Protein AF-A0A432CS31-F1 (afdb_monomer)

Structure (mmCIF, N/CA/C/O backbone):
data_AF-A0A432CS31-F1
#
_entry.id   AF-A0A432CS31-F1
#
loop_
_atom_site.group_PDB
_atom_site.id
_atom_site.type_symbol
_atom_site.label_atom_id
_atom_site.label_alt_id
_atom_site.label_comp_id
_atom_site.label_asym_id
_atom_site.label_entity_id
_atom_site.label_seq_id
_atom_site.pdbx_PDB_ins_code
_atom_site.Cartn_x
_atom_site.Cartn_y
_atom_site.Cartn_z
_atom_site.occupancy
_atom_site.B_iso_or_equiv
_atom_site.auth_seq_id
_atom_site.auth_comp_id
_atom_site.auth_asym_id
_atom_site.auth_atom_id
_atom_site.pdbx_PDB_model_num
ATOM 1 N N . MET A 1 1 ? -6.581 14.235 58.088 1.00 55.69 1 MET A N 1
ATOM 2 C CA . MET A 1 1 ? -6.258 12.955 57.407 1.00 55.69 1 MET A CA 1
ATOM 3 C C . MET A 1 1 ? -7.409 12.404 56.553 1.00 55.69 1 MET A C 1
ATOM 5 O O . MET A 1 1 ? -7.130 11.942 55.457 1.00 55.69 1 MET A O 1
ATOM 9 N N . LYS A 1 2 ? -8.688 12.517 56.962 1.00 55.16 2 LYS A N 1
ATOM 10 C CA . LYS A 1 2 ? -9.865 12.069 56.171 1.00 55.16 2 LYS A CA 1
ATOM 11 C C . LYS A 1 2 ? -9.967 12.662 54.750 1.00 55.16 2 LYS A C 1
ATOM 13 O O . LYS A 1 2 ? -10.297 11.942 53.817 1.00 55.16 2 LYS A O 1
ATOM 18 N N . TYR A 1 3 ? -9.629 13.941 54.574 1.00 67.50 3 TYR A N 1
ATOM 19 C CA . TYR A 1 3 ? -9.742 14.637 53.280 1.00 67.50 3 TYR A CA 1
ATOM 20 C C . TYR A 1 3 ? -8.673 14.231 52.253 1.00 67.50 3 TYR A C 1
ATOM 22 O O . TYR A 1 3 ? -8.928 14.290 51.058 1.00 67.50 3 TYR A O 1
ATOM 30 N N . ILE A 1 4 ? -7.502 13.765 52.705 1.00 69.62 4 ILE A N 1
ATOM 31 C CA . ILE A 1 4 ? -6.394 13.349 51.823 1.00 69.62 4 ILE A CA 1
ATOM 32 C C . ILE A 1 4 ? -6.714 11.999 51.163 1.00 69.62 4 ILE A C 1
ATOM 34 O O . ILE A 1 4 ? -6.455 11.810 49.979 1.00 69.62 4 ILE A O 1
ATOM 38 N N . VAL A 1 5 ? -7.356 11.085 51.902 1.00 69.44 5 VAL A N 1
ATOM 39 C CA . VAL A 1 5 ? -7.841 9.800 51.363 1.00 69.44 5 VAL A CA 1
ATOM 40 C C . VAL A 1 5 ? -8.949 10.027 50.330 1.00 69.44 5 VAL A C 1
ATOM 42 O O . VAL A 1 5 ? -8.955 9.394 49.280 1.00 69.44 5 VAL A O 1
ATOM 45 N N . LEU A 1 6 ? -9.844 10.984 50.594 1.00 62.97 6 LEU A N 1
ATOM 46 C CA . LEU A 1 6 ? -10.923 11.366 49.679 1.00 62.97 6 LEU A CA 1
ATOM 47 C C . LEU A 1 6 ? -10.387 12.007 48.387 1.00 62.97 6 LEU A C 1
ATOM 49 O O . LEU A 1 6 ? -10.886 11.715 47.306 1.00 62.97 6 LEU A O 1
ATOM 53 N N . PHE A 1 7 ? -9.325 12.813 48.487 1.00 65.19 7 PHE A N 1
ATOM 54 C CA . PHE A 1 7 ? -8.666 13.421 47.328 1.00 65.19 7 PHE A CA 1
ATOM 55 C C . PHE A 1 7 ? -7.911 12.387 46.471 1.00 65.19 7 PHE A C 1
ATOM 57 O O . PHE A 1 7 ? -7.956 12.453 45.246 1.00 65.19 7 PHE A O 1
ATOM 64 N N . SER A 1 8 ? -7.290 11.383 47.104 1.00 64.38 8 SER A N 1
ATOM 65 C CA . SER A 1 8 ? -6.623 10.259 46.422 1.00 64.38 8 SER A CA 1
ATOM 66 C C . SER A 1 8 ? -7.599 9.400 45.597 1.00 64.38 8 SER A C 1
ATOM 68 O O . SER A 1 8 ? -7.304 9.022 44.465 1.00 64.38 8 SER A O 1
ATOM 70 N N . LEU A 1 9 ? -8.809 9.165 46.116 1.00 63.22 9 LEU A N 1
ATOM 71 C CA . LEU A 1 9 ? -9.847 8.366 45.449 1.00 63.22 9 LEU A CA 1
ATOM 72 C C . LEU A 1 9 ? -10.460 9.080 44.226 1.00 63.22 9 LEU A C 1
ATOM 74 O O . LEU A 1 9 ? -10.810 8.443 43.232 1.00 63.22 9 LEU A O 1
ATOM 78 N N . ILE A 1 10 ? -10.528 10.415 44.270 1.00 64.62 10 ILE A N 1
ATOM 79 C CA . ILE A 1 10 ? -10.959 11.252 43.141 1.00 64.62 10 ILE A CA 1
ATOM 80 C C . ILE A 1 10 ? -9.874 11.293 42.053 1.00 64.62 10 ILE A C 1
ATOM 82 O O . ILE A 1 10 ? -10.196 11.201 40.868 1.00 64.62 10 ILE A O 1
ATOM 86 N N . LEU A 1 11 ? -8.591 11.345 42.436 1.00 60.84 11 LEU A N 1
ATOM 87 C CA . LEU A 1 11 ? -7.468 11.357 41.489 1.00 60.84 11 LEU A CA 1
ATOM 88 C C . LEU A 1 11 ? -7.315 10.040 40.706 1.00 60.84 11 LEU A C 1
ATOM 90 O O . LEU A 1 11 ? -6.817 10.052 39.584 1.00 60.84 11 LEU A O 1
ATOM 94 N N . PHE A 1 12 ? -7.763 8.911 41.262 1.00 59.41 12 PHE A N 1
ATOM 95 C CA . PHE A 1 12 ? -7.713 7.609 40.582 1.00 59.41 12 PHE A CA 1
ATOM 96 C C . PHE A 1 12 ? -8.846 7.412 39.555 1.00 59.41 12 PHE A C 1
ATOM 98 O O . PHE A 1 12 ? -8.777 6.516 38.722 1.00 59.41 12 PHE A O 1
ATOM 105 N N . SER A 1 13 ? -9.886 8.255 39.580 1.00 55.94 13 SER A N 1
ATOM 106 C CA . SER A 1 13 ? -11.061 8.119 38.700 1.00 55.94 13 SER A CA 1
ATOM 107 C C . SER A 1 13 ? -10.906 8.810 37.335 1.00 55.94 13 SER A C 1
ATOM 109 O O . SER A 1 13 ? -11.769 8.661 36.469 1.00 55.94 13 SER A O 1
ATOM 111 N N . ILE A 1 14 ? -9.824 9.571 37.127 1.00 59.47 14 ILE A N 1
ATOM 112 C CA . ILE A 1 14 ? -9.586 10.339 35.891 1.00 59.47 14 ILE A CA 1
ATOM 113 C C . ILE A 1 14 ? -8.741 9.588 34.852 1.00 59.47 14 ILE A C 1
ATOM 115 O O . ILE A 1 14 ? -8.613 10.059 33.725 1.00 59.47 14 ILE A O 1
ATOM 119 N N . THR A 1 15 ? -8.222 8.397 35.162 1.00 57.75 15 THR A N 1
ATOM 120 C CA . THR A 1 15 ? -7.550 7.533 34.178 1.00 57.75 15 THR A CA 1
ATOM 121 C C . THR A 1 15 ? -8.580 6.742 33.368 1.00 57.75 15 THR A C 1
ATOM 123 O O . THR A 1 15 ? -8.633 5.514 33.384 1.00 57.75 15 THR A O 1
ATOM 126 N N . ARG A 1 16 ? -9.441 7.448 32.627 1.00 53.53 16 ARG A N 1
ATOM 127 C CA . ARG A 1 16 ? -10.239 6.803 31.580 1.00 53.53 16 ARG A CA 1
ATOM 128 C C . ARG A 1 16 ? -9.297 6.438 30.439 1.00 53.53 16 ARG A C 1
ATOM 130 O O . ARG A 1 16 ? -8.904 7.302 29.663 1.00 53.53 16 ARG A O 1
ATOM 137 N N . CYS A 1 17 ? -8.931 5.161 30.352 1.00 57.47 17 CYS A N 1
ATOM 138 C CA . CYS A 1 17 ? -8.351 4.605 29.137 1.00 57.47 17 CYS A CA 1
ATOM 139 C C . CYS A 1 17 ? -9.397 4.785 28.026 1.00 57.47 17 CYS A C 1
ATOM 141 O O . CYS A 1 17 ? -10.470 4.178 28.081 1.00 57.47 17 CYS A O 1
ATOM 143 N N . SER A 1 18 ? -9.158 5.697 27.084 1.00 62.34 18 SER A N 1
ATOM 144 C CA . SER A 1 18 ? -10.047 5.876 25.939 1.00 62.34 18 SER A CA 1
ATOM 145 C C . SER A 1 18 ? -9.857 4.678 25.012 1.00 62.34 18 SER A C 1
ATOM 147 O O . SER A 1 18 ? -8.905 4.644 24.238 1.00 62.34 18 SER A O 1
ATOM 149 N N . ASN A 1 19 ? -10.750 3.691 25.097 1.00 71.81 19 ASN A N 1
ATOM 150 C CA . ASN A 1 19 ? -10.789 2.531 24.198 1.00 71.81 19 ASN A CA 1
ATOM 151 C C . ASN A 1 19 ? -11.368 2.927 22.829 1.00 71.81 19 ASN A C 1
ATOM 153 O O . ASN A 1 19 ? -12.346 2.349 22.360 1.00 71.81 19 ASN A O 1
ATOM 157 N N . GLU A 1 20 ? -10.818 3.968 22.217 1.00 83.38 20 GLU A N 1
ATOM 158 C CA . GLU A 1 20 ? -11.237 4.436 20.905 1.00 83.38 20 GLU A CA 1
ATOM 159 C C . GLU A 1 20 ? -10.225 4.041 19.846 1.00 83.38 20 GLU A C 1
ATOM 161 O O . GLU A 1 20 ? -9.021 4.046 20.077 1.00 83.38 20 GLU A O 1
ATOM 166 N N . LEU A 1 21 ? -10.719 3.773 18.640 1.00 88.31 21 LEU A N 1
ATOM 167 C CA . LEU A 1 21 ? -9.853 3.527 17.503 1.00 88.31 21 LEU A CA 1
ATOM 168 C C . LEU A 1 21 ? -9.073 4.805 17.153 1.00 88.31 21 LEU A C 1
ATOM 170 O O . LEU A 1 21 ? -9.668 5.855 16.862 1.00 88.31 21 LEU A O 1
ATOM 174 N N . VAL A 1 22 ? -7.746 4.691 17.169 1.00 91.31 22 VAL A N 1
ATOM 175 C CA . VAL A 1 22 ? -6.792 5.749 16.812 1.00 91.31 22 VAL A CA 1
ATOM 176 C C . VAL A 1 22 ? -6.119 5.384 15.493 1.00 91.31 22 VAL A C 1
ATOM 178 O O . VAL A 1 22 ? -5.862 4.211 15.232 1.00 91.31 22 VAL A O 1
ATOM 181 N N . PHE A 1 23 ? -5.835 6.384 14.658 1.00 93.00 23 PHE A N 1
ATOM 182 C CA . PHE A 1 23 ? -5.129 6.197 13.393 1.00 93.00 23 PHE A CA 1
ATOM 183 C C . PHE A 1 23 ? -3.812 6.960 13.388 1.00 93.00 23 PHE A C 1
ATOM 185 O O . PHE A 1 23 ? -3.791 8.167 13.619 1.00 93.00 23 PHE A O 1
ATOM 192 N N . GLU A 1 24 ? -2.734 6.268 13.038 1.00 95.12 24 GLU A N 1
ATOM 193 C CA . GLU A 1 24 ? -1.430 6.877 12.792 1.00 95.12 24 GLU A CA 1
ATOM 194 C C . GLU A 1 24 ? -1.039 6.724 11.329 1.00 95.12 24 GLU A C 1
ATOM 196 O O . GLU A 1 24 ? -1.050 5.622 10.783 1.00 95.12 24 GLU A O 1
ATOM 201 N N . TYR A 1 25 ? -0.669 7.829 10.689 1.00 95.75 25 TYR A N 1
ATOM 202 C CA . TYR A 1 25 ? -0.244 7.801 9.297 1.00 95.75 25 TYR A CA 1
ATOM 203 C C . TYR A 1 25 ? 1.198 7.319 9.180 1.00 95.75 25 TYR A C 1
ATOM 205 O O . TYR A 1 25 ? 2.103 7.880 9.796 1.00 95.75 25 TYR A O 1
ATOM 213 N N . GLN A 1 26 ? 1.408 6.314 8.337 1.00 97.19 26 GLN A N 1
ATOM 214 C CA . GLN A 1 26 ? 2.728 5.819 7.970 1.00 97.19 26 GLN A CA 1
ATOM 215 C C . GLN A 1 26 ? 2.962 6.002 6.476 1.00 97.19 26 GLN A C 1
ATOM 217 O O . GLN A 1 26 ? 2.053 5.807 5.666 1.00 97.19 26 GLN A O 1
ATOM 222 N N . ASN A 1 27 ? 4.194 6.371 6.132 1.00 97.25 27 ASN A N 1
ATOM 223 C CA . ASN A 1 27 ? 4.626 6.548 4.754 1.00 97.25 27 ASN A CA 1
ATOM 224 C C . ASN A 1 27 ? 5.549 5.398 4.351 1.00 97.25 27 ASN A C 1
ATOM 226 O O . ASN A 1 27 ? 6.532 5.119 5.036 1.00 97.25 27 ASN A O 1
ATOM 230 N N . PHE A 1 28 ? 5.254 4.774 3.217 1.00 96.56 28 PHE A N 1
ATOM 231 C CA . PHE A 1 28 ? 6.086 3.750 2.597 1.00 96.56 28 PHE A CA 1
ATOM 232 C C . PHE A 1 28 ? 6.500 4.253 1.224 1.00 96.56 28 PHE A C 1
ATOM 234 O O . PHE A 1 28 ? 5.656 4.425 0.349 1.00 96.56 28 PHE A O 1
ATOM 241 N N . VAL A 1 29 ? 7.793 4.513 1.050 1.00 96.38 29 VAL A N 1
ATOM 242 C CA . VAL A 1 29 ? 8.345 5.025 -0.205 1.00 96.38 29 VAL A CA 1
ATOM 243 C C . VAL A 1 29 ? 9.393 4.051 -0.710 1.00 96.38 29 VAL A C 1
ATOM 245 O O . VAL A 1 29 ? 10.222 3.554 0.055 1.00 96.38 29 VAL A O 1
ATOM 248 N N . THR A 1 30 ? 9.352 3.744 -1.999 1.00 95.94 30 THR A N 1
ATOM 249 C CA . THR A 1 30 ? 10.394 2.960 -2.660 1.00 95.94 30 THR A CA 1
ATOM 250 C C . THR A 1 30 ? 10.667 3.569 -4.021 1.00 95.94 30 THR A C 1
ATOM 252 O O . THR A 1 30 ? 9.747 3.788 -4.803 1.00 95.94 30 THR A O 1
ATOM 255 N N . THR A 1 31 ? 11.936 3.847 -4.284 1.00 95.00 31 THR A N 1
ATOM 256 C CA . THR A 1 31 ? 12.441 4.354 -5.561 1.00 95.00 31 THR A CA 1
ATOM 257 C C . THR A 1 31 ? 13.317 3.275 -6.178 1.00 95.00 31 THR A C 1
ATOM 259 O O . THR A 1 31 ? 13.945 2.505 -5.448 1.00 95.00 31 THR A O 1
ATOM 262 N N . THR A 1 32 ? 13.350 3.205 -7.507 1.00 92.88 32 THR A N 1
ATOM 263 C CA . THR A 1 32 ? 14.235 2.273 -8.212 1.00 92.88 32 THR A CA 1
ATOM 264 C C . THR A 1 32 ? 15.704 2.458 -7.833 1.00 92.88 32 THR A C 1
ATOM 266 O O . THR A 1 32 ? 16.174 3.561 -7.546 1.00 92.88 32 THR A O 1
ATOM 269 N N . THR A 1 33 ? 16.422 1.342 -7.840 1.00 92.12 33 THR A N 1
ATOM 270 C CA . THR A 1 33 ? 17.869 1.247 -7.660 1.00 92.12 33 THR A CA 1
ATOM 271 C C . THR A 1 33 ? 18.631 1.333 -8.984 1.00 92.12 33 THR A C 1
ATOM 273 O O . THR A 1 33 ? 19.844 1.545 -8.975 1.00 92.12 33 THR A O 1
ATOM 276 N N . LEU A 1 34 ? 17.937 1.205 -10.121 1.00 90.69 34 LEU A N 1
ATOM 277 C CA . LEU A 1 34 ? 18.530 1.355 -11.445 1.00 90.69 34 LEU A CA 1
ATOM 278 C C . LEU A 1 34 ? 18.925 2.809 -11.709 1.00 90.69 34 LEU A C 1
ATOM 280 O O . LEU A 1 34 ? 18.292 3.755 -11.238 1.00 90.69 34 LEU A O 1
ATOM 284 N N . HIS A 1 35 ? 19.957 2.995 -12.529 1.00 88.12 35 HIS A N 1
ATOM 285 C CA . HIS A 1 35 ? 20.306 4.320 -13.024 1.00 88.12 35 HIS A CA 1
ATOM 286 C C . HIS A 1 35 ? 19.181 4.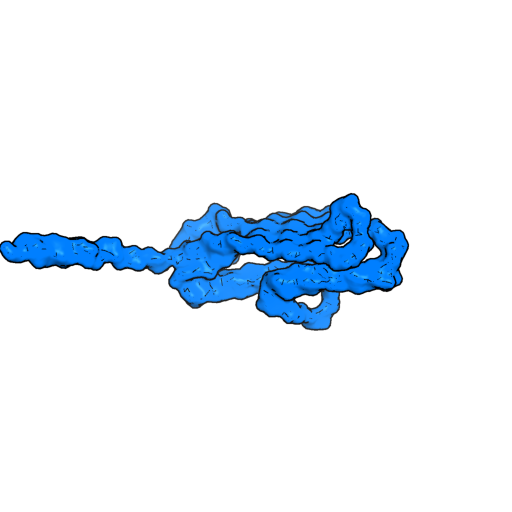864 -13.916 1.00 88.12 35 HIS A C 1
ATOM 288 O O . HIS A 1 35 ? 18.837 4.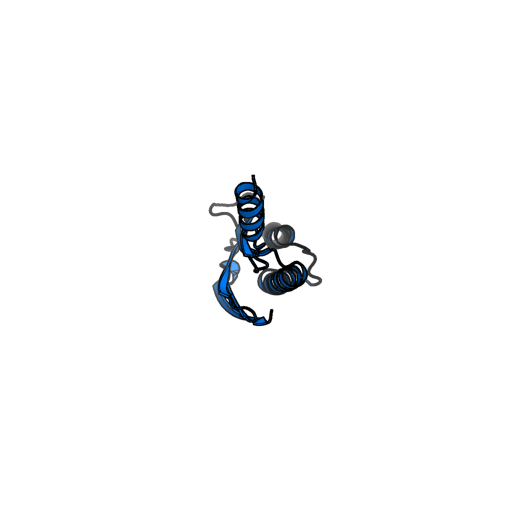276 -14.936 1.00 88.12 35 HIS A O 1
ATOM 294 N N . CYS A 1 36 ? 18.627 6.011 -13.532 1.00 84.31 36 CYS A N 1
ATOM 295 C CA . CYS A 1 36 ? 17.476 6.645 -14.172 1.00 84.31 36 CYS A CA 1
ATOM 296 C C . CYS A 1 36 ? 17.720 8.139 -14.387 1.00 84.31 36 CYS A C 1
ATOM 298 O O . CYS A 1 36 ? 18.409 8.809 -13.609 1.00 84.31 36 CYS A O 1
ATOM 300 N N . LYS A 1 37 ? 17.112 8.690 -15.442 1.00 81.19 37 LYS A N 1
ATOM 301 C CA . LYS A 1 37 ? 17.021 10.139 -15.627 1.00 81.19 37 LYS A CA 1
ATOM 302 C C . LYS A 1 37 ? 15.930 10.672 -14.698 1.00 81.19 37 LYS A C 1
ATOM 304 O O . LYS A 1 37 ? 14.824 10.151 -14.698 1.00 81.19 37 LYS A O 1
ATOM 309 N N . LYS A 1 38 ? 16.246 11.694 -13.899 1.00 83.06 38 LYS A N 1
ATOM 310 C CA . LYS A 1 38 ? 15.306 12.248 -12.912 1.00 83.06 38 LYS A CA 1
ATOM 311 C C . LYS A 1 38 ? 14.052 12.862 -13.577 1.00 83.06 38 LYS A C 1
ATOM 313 O O . LYS A 1 38 ? 14.207 13.486 -14.630 1.00 83.06 38 LYS A O 1
ATOM 318 N N . PRO A 1 39 ? 12.873 12.792 -12.921 1.00 82.75 39 PRO A N 1
ATOM 319 C CA . PRO A 1 39 ? 12.605 12.069 -11.672 1.00 82.75 39 PRO A CA 1
ATOM 320 C C . PRO A 1 39 ? 12.608 10.548 -11.879 1.00 82.75 39 PRO A C 1
ATOM 322 O O . PRO A 1 39 ? 12.212 10.047 -12.924 1.00 82.75 39 PRO A O 1
ATOM 325 N N . CYS A 1 40 ? 13.118 9.827 -10.883 1.00 88.94 40 CYS A N 1
ATOM 326 C CA . CYS A 1 40 ? 13.246 8.378 -10.957 1.00 88.94 40 CYS A CA 1
ATOM 327 C C . CYS A 1 40 ? 11.945 7.685 -10.543 1.00 88.94 40 CYS A C 1
ATOM 329 O O . CYS A 1 40 ? 11.332 8.121 -9.562 1.00 88.94 40 CYS A O 1
ATOM 331 N N . PRO A 1 41 ? 11.580 6.579 -11.211 1.00 91.25 41 PRO A N 1
ATOM 332 C CA . PRO A 1 41 ? 10.442 5.744 -10.853 1.00 91.25 41 PRO A CA 1
ATOM 333 C C . PRO A 1 41 ? 10.339 5.470 -9.361 1.00 91.25 41 PRO A C 1
ATOM 335 O O . PRO A 1 41 ? 11.275 4.966 -8.732 1.00 91.25 41 PRO A O 1
ATOM 338 N N . THR A 1 42 ? 9.198 5.858 -8.802 1.00 93.06 42 THR A N 1
ATOM 339 C CA . THR A 1 42 ? 8.946 5.857 -7.364 1.00 93.06 42 THR A CA 1
ATOM 340 C C . THR A 1 42 ? 7.510 5.437 -7.091 1.00 93.06 42 THR A C 1
ATOM 342 O O . THR A 1 42 ? 6.590 5.740 -7.846 1.00 93.06 42 THR A O 1
ATOM 345 N N . ILE A 1 43 ? 7.314 4.736 -5.981 1.00 93.69 43 ILE A N 1
ATOM 346 C CA . ILE A 1 43 ? 6.003 4.513 -5.387 1.00 93.69 43 ILE A CA 1
ATOM 347 C C . ILE A 1 43 ? 5.970 5.098 -3.982 1.00 93.69 43 ILE A C 1
ATOM 349 O O . ILE A 1 43 ? 6.918 4.931 -3.210 1.00 93.69 43 ILE A O 1
ATOM 353 N N . SER A 1 44 ? 4.871 5.768 -3.647 1.00 95.06 44 SER A N 1
ATOM 354 C CA . SER A 1 44 ? 4.634 6.349 -2.328 1.00 95.06 44 SER A CA 1
ATO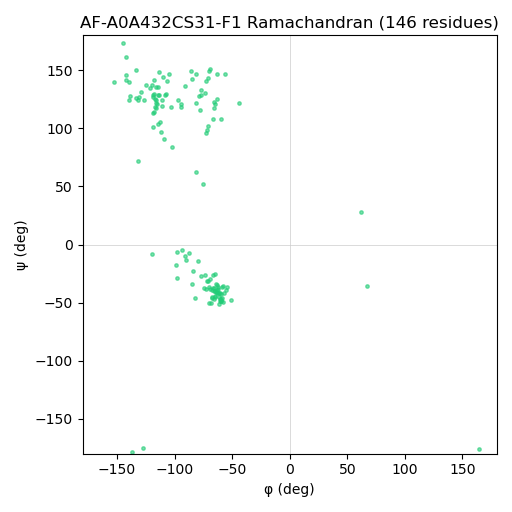M 355 C C . SER A 1 44 ? 3.247 5.977 -1.821 1.00 95.06 44 SER A C 1
ATOM 357 O O . SER A 1 44 ? 2.246 6.238 -2.485 1.00 95.06 44 SER A O 1
ATOM 359 N N . LEU A 1 45 ? 3.186 5.374 -0.634 1.00 95.44 45 LEU A N 1
ATOM 360 C CA . LEU A 1 45 ? 1.951 5.018 0.058 1.00 95.44 45 LEU A CA 1
ATOM 361 C C . LEU A 1 45 ? 1.865 5.785 1.373 1.00 95.44 45 LEU A C 1
ATOM 363 O O . LEU A 1 45 ? 2.750 5.646 2.215 1.00 95.44 45 LEU A O 1
ATOM 367 N N . LYS A 1 46 ? 0.777 6.522 1.588 1.00 96.00 46 LYS A N 1
ATOM 368 C CA . LYS A 1 46 ? 0.453 7.166 2.864 1.00 96.00 46 LYS A CA 1
ATOM 369 C C . LYS A 1 46 ? -0.786 6.511 3.457 1.00 96.00 46 LYS A C 1
ATOM 371 O O . LYS A 1 46 ? -1.894 6.716 2.963 1.00 96.00 46 LYS A O 1
ATOM 376 N N . ILE A 1 47 ? -0.587 5.697 4.493 1.00 95.81 47 ILE A N 1
ATOM 377 C CA . ILE A 1 47 ? -1.608 4.785 5.017 1.00 95.81 47 ILE A CA 1
ATOM 378 C C . ILE A 1 47 ? -1.948 5.123 6.475 1.00 95.81 47 ILE A C 1
ATOM 380 O O . ILE A 1 47 ? -1.032 5.194 7.296 1.00 95.81 47 ILE A O 1
ATOM 384 N N . PRO A 1 48 ? -3.234 5.286 6.838 1.00 95.06 48 PRO A N 1
ATOM 385 C CA . PRO A 1 48 ? -3.666 5.376 8.224 1.00 95.06 48 PRO A CA 1
ATOM 386 C C . PRO A 1 48 ? -3.708 3.972 8.844 1.00 95.06 48 PRO A C 1
ATOM 388 O O . PRO A 1 48 ? -4.500 3.123 8.438 1.00 95.06 48 PRO A O 1
ATOM 391 N N . ILE A 1 49 ? -2.863 3.729 9.841 1.00 96.06 49 ILE A N 1
ATOM 392 C CA . ILE A 1 49 ? -2.788 2.467 10.579 1.00 96.06 49 ILE A CA 1
ATOM 393 C C . ILE A 1 49 ? -3.652 2.564 11.832 1.00 96.06 49 ILE A C 1
ATOM 395 O O . ILE A 1 49 ? -3.414 3.423 12.680 1.00 96.06 49 ILE A O 1
ATOM 39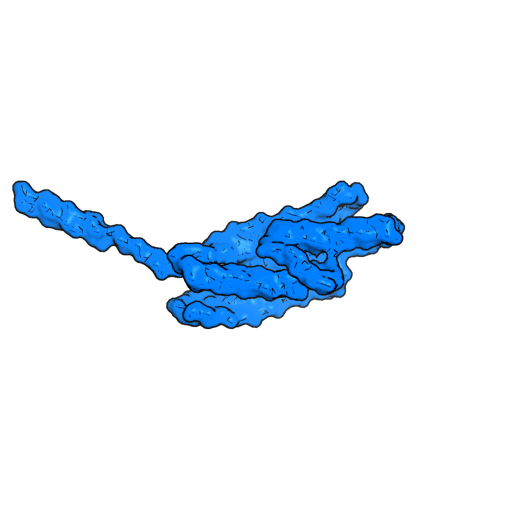9 N N . ALA A 1 50 ? -4.643 1.681 11.947 1.00 94.38 50 ALA A N 1
ATOM 400 C CA . ALA A 1 50 ? -5.519 1.596 13.112 1.00 94.38 50 ALA A CA 1
ATOM 401 C C . ALA A 1 50 ? -4.787 1.000 14.332 1.00 94.38 50 ALA A C 1
ATOM 403 O O . ALA A 1 50 ? -4.027 0.037 14.180 1.00 94.38 50 ALA A O 1
ATOM 404 N N . LYS A 1 51 ? -5.049 1.545 15.530 1.00 92.31 51 LYS A N 1
ATOM 405 C CA . LYS A 1 51 ? -4.482 1.159 16.839 1.00 92.31 51 LYS A CA 1
ATOM 406 C C . LYS A 1 51 ? -5.546 1.107 17.958 1.00 92.31 51 LYS A C 1
ATOM 408 O O . LYS A 1 51 ? -6.726 1.341 17.702 1.00 92.31 51 LYS A O 1
ATOM 413 N N . GLU A 1 52 ? -5.109 0.791 19.183 1.00 88.44 52 GLU A N 1
ATOM 414 C CA . GLU A 1 52 ? -5.854 0.724 20.463 1.00 88.44 52 GLU A CA 1
ATOM 415 C C . GLU A 1 52 ? -6.925 -0.371 20.604 1.00 88.44 52 GLU A C 1
ATOM 417 O O . GLU A 1 52 ? -7.047 -0.961 21.673 1.00 88.44 52 GLU A O 1
ATOM 422 N N . LEU A 1 53 ? -7.664 -0.714 19.546 1.00 88.25 53 LEU A N 1
ATOM 423 C CA . LEU A 1 53 ? -8.683 -1.774 19.562 1.00 88.25 53 LEU A CA 1
ATOM 424 C C . LEU A 1 53 ? -8.207 -2.984 18.744 1.00 88.25 53 LEU A C 1
ATOM 426 O O . LEU A 1 53 ? -8.474 -3.018 17.546 1.00 88.25 53 LEU A O 1
ATOM 430 N N . PRO A 1 54 ? -7.525 -3.993 19.325 1.00 88.81 54 PRO A N 1
ATOM 431 C CA . PRO A 1 54 ? -6.729 -4.956 18.558 1.00 88.81 54 PRO A CA 1
ATOM 432 C C . PRO A 1 54 ? -7.508 -5.720 17.484 1.00 88.81 54 PRO A C 1
ATOM 434 O O . PRO A 1 54 ? -7.014 -5.872 16.373 1.00 88.81 54 PRO A O 1
ATOM 437 N N . ILE A 1 55 ? -8.736 -6.159 17.783 1.00 90.31 55 ILE A N 1
ATOM 438 C CA . ILE A 1 55 ? -9.568 -6.932 16.844 1.00 90.31 55 ILE A CA 1
ATOM 439 C C . ILE A 1 55 ? -10.046 -6.046 15.684 1.00 90.31 55 ILE A C 1
ATOM 441 O O . ILE A 1 55 ? -9.878 -6.402 14.517 1.00 90.31 55 ILE A O 1
ATOM 445 N N . ALA A 1 56 ? -10.607 -4.874 15.998 1.00 89.31 56 ALA A N 1
ATOM 446 C CA . ALA A 1 56 ? -11.080 -3.924 14.994 1.00 89.31 56 ALA A CA 1
ATOM 447 C C . ALA A 1 56 ? -9.914 -3.371 14.160 1.00 89.31 56 ALA A C 1
ATOM 449 O O . ALA A 1 56 ? -9.979 -3.348 12.933 1.00 89.31 56 ALA A O 1
ATOM 450 N N . ALA A 1 57 ? -8.817 -2.992 14.817 1.00 92.25 57 ALA A N 1
ATOM 451 C CA . ALA A 1 57 ? -7.606 -2.495 14.184 1.00 92.25 57 ALA A CA 1
ATOM 452 C C . ALA A 1 57 ? -6.993 -3.530 13.236 1.00 92.25 57 ALA A C 1
ATOM 454 O O . ALA A 1 57 ? -6.689 -3.195 12.095 1.00 92.25 57 ALA A O 1
ATOM 455 N N . ASP A 1 58 ? -6.858 -4.788 13.661 1.00 94.19 58 ASP A N 1
ATOM 456 C CA . ASP A 1 58 ? -6.350 -5.865 12.810 1.00 94.19 58 ASP A CA 1
ATOM 457 C C . ASP A 1 58 ? -7.254 -6.101 11.591 1.00 94.19 58 ASP A C 1
ATOM 459 O O . ASP A 1 58 ? -6.767 -6.152 10.460 1.00 94.19 58 ASP A O 1
ATOM 463 N N . SER A 1 59 ? -8.575 -6.151 11.792 1.00 92.50 59 SER A N 1
ATOM 464 C CA . SER A 1 59 ? -9.551 -6.300 10.704 1.00 92.50 59 SER A CA 1
ATOM 465 C C . SER A 1 59 ? -9.460 -5.157 9.683 1.00 92.50 59 SER A C 1
ATOM 467 O O . SER A 1 59 ? -9.338 -5.400 8.476 1.00 92.50 59 SER A O 1
ATOM 469 N N . ILE A 1 60 ? -9.432 -3.905 10.158 1.00 92.06 60 ILE A N 1
ATOM 470 C CA . ILE A 1 60 ? -9.298 -2.705 9.321 1.00 92.06 60 ILE A CA 1
ATOM 471 C C . ILE A 1 60 ? -7.969 -2.732 8.563 1.00 92.06 60 ILE A C 1
ATOM 473 O O . ILE A 1 60 ? -7.961 -2.616 7.336 1.00 92.06 60 ILE A O 1
ATOM 477 N N . ASN A 1 61 ? -6.853 -2.947 9.263 1.00 94.56 61 ASN A N 1
ATOM 478 C CA . ASN A 1 61 ? -5.517 -2.946 8.671 1.00 94.56 61 ASN A CA 1
ATOM 479 C C . ASN A 1 61 ? -5.37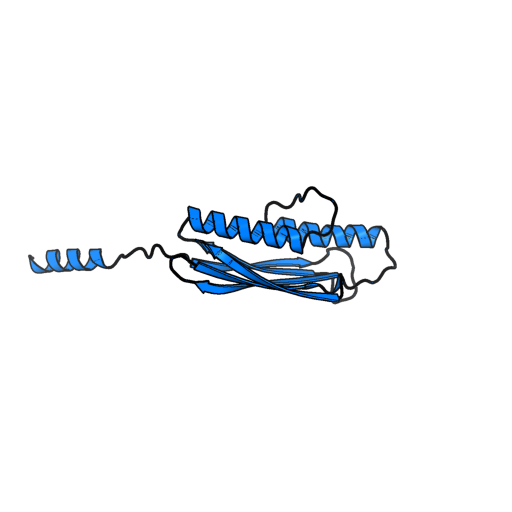9 -4.046 7.601 1.00 94.56 61 ASN A C 1
ATOM 481 O O . ASN A 1 61 ? -4.868 -3.784 6.510 1.00 94.56 61 ASN A O 1
ATOM 485 N N . LYS A 1 62 ? -5.905 -5.255 7.854 1.00 94.50 62 LYS A N 1
ATOM 486 C CA . LYS A 1 62 ? -5.940 -6.355 6.873 1.00 94.50 62 LYS A CA 1
ATOM 487 C C . LYS A 1 62 ? -6.790 -6.016 5.655 1.00 94.50 62 LYS A C 1
ATOM 489 O O . LYS A 1 62 ? -6.401 -6.324 4.525 1.00 94.50 62 LYS A O 1
ATOM 494 N N . LYS A 1 63 ? -7.951 -5.388 5.858 1.00 91.62 63 LYS A N 1
ATOM 495 C CA . LYS A 1 63 ? -8.855 -5.020 4.767 1.00 91.62 63 LYS A CA 1
ATOM 496 C C . LYS A 1 63 ? -8.257 -3.933 3.877 1.00 91.62 63 LYS A C 1
ATOM 498 O O . LYS A 1 63 ? -8.268 -4.105 2.658 1.00 91.62 63 LYS A O 1
ATOM 503 N N . VAL A 1 64 ? -7.695 -2.877 4.470 1.00 91.69 64 VAL A N 1
ATOM 504 C CA . VAL A 1 64 ? -6.989 -1.802 3.752 1.00 91.69 64 VAL A CA 1
ATOM 505 C C . VAL A 1 64 ? -5.829 -2.384 2.943 1.00 91.69 64 VAL A C 1
ATOM 507 O O . VAL A 1 64 ? -5.761 -2.178 1.731 1.00 91.69 64 VAL A O 1
ATOM 510 N N . PHE A 1 65 ? -4.988 -3.218 3.563 1.00 93.38 65 PHE A N 1
ATOM 511 C CA . PHE A 1 65 ? -3.886 -3.875 2.862 1.00 93.38 65 PHE A CA 1
ATOM 512 C C . PHE A 1 65 ? -4.361 -4.764 1.702 1.00 93.38 65 PHE A C 1
ATOM 514 O O . PHE A 1 65 ? -3.785 -4.733 0.616 1.00 93.38 65 PHE A O 1
ATOM 521 N N . SER A 1 66 ? -5.436 -5.537 1.893 1.00 90.44 66 SER A N 1
ATOM 522 C CA . SER A 1 66 ? -6.005 -6.400 0.849 1.00 90.44 66 SER A CA 1
ATOM 523 C C . SER A 1 66 ? -6.507 -5.612 -0.365 1.00 90.44 66 SER A C 1
ATOM 525 O O . SER A 1 66 ? -6.346 -6.069 -1.497 1.00 90.44 66 SER A O 1
ATOM 527 N N . VAL A 1 67 ? -7.107 -4.439 -0.144 1.00 88.06 67 VAL A N 1
ATOM 528 C CA . VAL A 1 67 ? -7.560 -3.550 -1.224 1.00 88.06 67 VAL A CA 1
ATOM 529 C C . VAL A 1 67 ? -6.361 -2.962 -1.963 1.00 88.06 67 VAL A C 1
ATOM 531 O O . VAL A 1 67 ? -6.276 -3.104 -3.180 1.00 88.06 67 VAL A O 1
ATOM 534 N N . LEU A 1 68 ? -5.396 -2.394 -1.238 1.00 88.94 68 LEU A N 1
ATOM 535 C CA . LEU A 1 68 ? -4.201 -1.788 -1.829 1.00 88.94 68 LEU A CA 1
ATOM 536 C C . LEU A 1 68 ? -3.369 -2.781 -2.632 1.00 88.94 68 LEU A C 1
ATOM 538 O O . LEU A 1 68 ? -2.949 -2.480 -3.745 1.00 88.94 68 LEU A O 1
ATOM 542 N N . LYS A 1 69 ? -3.210 -4.002 -2.120 1.00 88.31 69 LYS A N 1
ATOM 543 C CA . LYS A 1 69 ? -2.548 -5.096 -2.833 1.00 88.31 69 LYS A CA 1
ATOM 544 C C . LYS A 1 69 ? -3.170 -5.358 -4.208 1.00 88.31 69 LYS A C 1
ATOM 546 O O . LYS A 1 69 ? -2.442 -5.665 -5.140 1.00 88.31 69 LYS A O 1
ATOM 551 N N . LYS A 1 70 ? -4.492 -5.226 -4.358 1.00 83.50 70 LYS A N 1
ATOM 552 C CA . LYS A 1 70 ? -5.179 -5.426 -5.648 1.00 83.50 70 LYS A CA 1
ATOM 553 C C . LYS A 1 70 ? -5.024 -4.247 -6.606 1.00 83.50 70 LYS A C 1
ATOM 555 O O . LYS A 1 70 ? -5.133 -4.458 -7.805 1.00 83.50 70 LYS A O 1
ATOM 560 N N . ILE A 1 71 ? -4.830 -3.040 -6.078 1.00 82.75 71 ILE A N 1
ATOM 561 C CA . ILE A 1 71 ? -4.690 -1.810 -6.868 1.00 82.75 71 ILE A CA 1
ATOM 562 C C . ILE A 1 71 ? -3.251 -1.661 -7.371 1.00 82.75 71 ILE A C 1
ATOM 564 O O . ILE A 1 71 ? -3.040 -1.365 -8.538 1.00 82.75 71 ILE A O 1
ATOM 568 N N . ILE A 1 72 ? -2.273 -1.878 -6.488 1.00 83.38 72 ILE A N 1
ATOM 569 C CA . ILE A 1 72 ? -0.857 -1.586 -6.750 1.00 83.38 72 ILE A CA 1
AT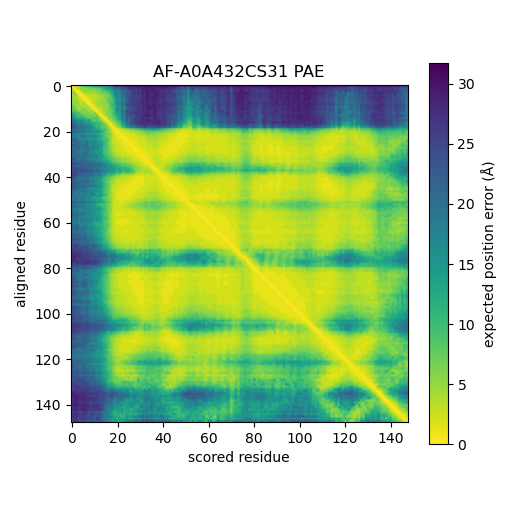OM 570 C C . ILE A 1 72 ? -0.154 -2.733 -7.471 1.00 83.38 72 ILE A C 1
ATOM 572 O O . ILE A 1 72 ? 0.776 -2.499 -8.236 1.00 83.38 72 ILE A O 1
ATOM 576 N N . TYR A 1 73 ? -0.523 -3.986 -7.192 1.00 76.44 73 TYR A N 1
ATOM 577 C CA . TYR A 1 73 ? 0.274 -5.106 -7.673 1.00 76.44 73 TYR A CA 1
ATOM 578 C C . TYR A 1 73 ? 0.242 -5.211 -9.198 1.00 76.44 73 TYR A C 1
ATOM 580 O O . TYR A 1 73 ? -0.797 -5.489 -9.798 1.00 76.44 73 TYR A O 1
ATOM 588 N N . PHE A 1 74 ? 1.422 -5.059 -9.792 1.00 72.50 74 PHE A N 1
ATOM 589 C CA . PHE A 1 74 ? 1.660 -5.181 -11.217 1.00 72.50 74 PHE A CA 1
ATOM 590 C C . PHE A 1 74 ? 2.505 -6.434 -11.477 1.00 72.50 74 PHE A C 1
ATOM 592 O O . PHE A 1 74 ? 3.720 -6.420 -11.282 1.00 72.50 74 PHE A O 1
ATOM 599 N N . GLY A 1 75 ? 1.855 -7.545 -11.829 1.00 67.31 75 GLY A N 1
ATOM 600 C CA . GLY A 1 75 ? 2.508 -8.838 -12.044 1.00 67.31 75 GLY A CA 1
ATOM 601 C C . GLY A 1 75 ? 1.530 -10.015 -12.068 1.00 67.31 75 GLY A C 1
ATOM 602 O O . GLY A 1 75 ? 0.312 -9.843 -11.959 1.00 67.31 75 GLY A O 1
ATOM 603 N N . GLU A 1 76 ? 2.068 -11.226 -12.173 1.00 67.19 76 GLU A N 1
ATOM 604 C CA . GLU A 1 76 ? 1.289 -12.466 -12.166 1.00 67.19 76 GLU A CA 1
ATOM 605 C C . GLU A 1 76 ? 0.930 -12.914 -10.744 1.00 67.19 76 GLU A C 1
ATOM 607 O O . GLU A 1 76 ? 1.679 -12.723 -9.790 1.00 67.19 76 GLU A O 1
ATOM 612 N N . LYS A 1 77 ? -0.241 -13.534 -10.581 1.00 70.56 77 LYS A N 1
ATOM 613 C CA . LYS A 1 77 ? -0.634 -14.141 -9.302 1.00 70.56 77 LYS A CA 1
ATOM 614 C C . LYS A 1 77 ? 0.225 -15.389 -9.029 1.00 70.56 77 LYS A C 1
ATOM 616 O O . LYS A 1 77 ? 0.531 -16.109 -9.975 1.00 70.56 77 LYS A O 1
ATOM 621 N N . PRO A 1 78 ? 0.510 -15.725 -7.756 1.00 73.56 78 PRO A N 1
ATOM 622 C CA . PRO A 1 78 ? -0.058 -15.147 -6.536 1.00 73.56 78 PRO A CA 1
ATOM 623 C C . PRO A 1 78 ? 0.654 -13.883 -6.036 1.00 73.56 78 PRO A C 1
ATOM 625 O O . PRO A 1 78 ? 1.863 -13.726 -6.147 1.00 73.56 78 PRO A O 1
ATOM 628 N N . TYR A 1 79 ? -0.118 -13.007 -5.388 1.00 73.06 79 TYR A N 1
ATOM 629 C CA . TYR A 1 79 ? 0.402 -11.811 -4.727 1.00 73.06 79 TYR A CA 1
ATOM 630 C C . TYR A 1 79 ? 1.278 -12.184 -3.521 1.00 73.06 79 TYR A C 1
ATOM 632 O O . TYR A 1 79 ? 0.751 -12.590 -2.482 1.00 73.06 79 TYR A O 1
ATOM 640 N N . THR A 1 80 ? 2.594 -12.015 -3.631 1.00 80.44 80 THR A N 1
ATOM 641 C CA . THR A 1 80 ? 3.551 -12.453 -2.598 1.00 80.44 80 THR A CA 1
ATOM 642 C C . THR A 1 80 ? 3.752 -11.455 -1.457 1.00 80.44 80 THR A C 1
ATOM 644 O O . THR A 1 80 ? 4.114 -11.867 -0.361 1.00 80.44 80 THR A O 1
ATOM 647 N N . ALA A 1 81 ? 3.475 -10.164 -1.667 1.00 90.12 81 ALA A N 1
ATOM 648 C CA . ALA A 1 81 ? 3.690 -9.140 -0.645 1.00 90.12 81 ALA A CA 1
ATOM 649 C C . ALA A 1 81 ? 2.812 -9.370 0.596 1.00 90.12 81 ALA A C 1
ATOM 651 O O . ALA A 1 81 ? 1.584 -9.438 0.497 1.00 90.12 81 ALA A O 1
ATOM 652 N N . SER A 1 82 ? 3.414 -9.440 1.779 1.00 91.69 82 SER A N 1
ATOM 653 C CA . SER A 1 82 ? 2.731 -9.653 3.063 1.00 91.69 82 SER A CA 1
ATOM 654 C C . SER A 1 82 ? 2.502 -8.360 3.854 1.00 91.69 82 SER A C 1
ATOM 656 O O . SER A 1 82 ? 1.633 -8.318 4.722 1.00 91.69 82 SER A O 1
ATOM 658 N N . ASN A 1 83 ? 3.227 -7.292 3.517 1.00 94.00 83 ASN A N 1
ATOM 659 C CA . ASN A 1 83 ? 3.144 -5.979 4.155 1.00 94.00 83 ASN A CA 1
ATOM 660 C C . ASN A 1 83 ? 3.361 -4.837 3.141 1.00 94.00 83 ASN A C 1
ATOM 662 O O . ASN A 1 83 ? 3.685 -5.076 1.977 1.00 94.00 83 ASN A O 1
ATOM 666 N N . TYR A 1 84 ? 3.170 -3.585 3.574 1.00 94.75 84 TYR A N 1
ATOM 667 C CA . TYR A 1 84 ? 3.276 -2.404 2.704 1.00 94.75 84 TYR A CA 1
ATOM 668 C C . TYR A 1 84 ? 4.675 -2.202 2.111 1.00 94.75 84 TYR A C 1
ATOM 670 O O . TYR A 1 84 ? 4.784 -1.818 0.952 1.00 94.75 84 TYR A O 1
ATOM 678 N N . LYS A 1 85 ? 5.738 -2.506 2.867 1.00 94.44 85 LYS A N 1
ATOM 679 C CA . LYS A 1 85 ? 7.123 -2.388 2.386 1.00 94.44 85 LYS A CA 1
ATOM 680 C C . LYS A 1 85 ? 7.414 -3.402 1.282 1.00 94.44 85 LYS A C 1
ATOM 682 O O . LYS A 1 85 ? 7.996 -3.063 0.258 1.00 94.44 85 LYS A O 1
ATOM 687 N N . GLU A 1 86 ? 6.998 -4.647 1.473 1.00 93.75 86 GLU A N 1
ATOM 688 C CA . GLU A 1 86 ? 7.087 -5.669 0.428 1.00 93.75 86 GLU A CA 1
ATOM 689 C C . GLU A 1 86 ? 6.231 -5.310 -0.785 1.00 93.75 86 GLU A C 1
ATOM 691 O O . GLU A 1 86 ? 6.642 -5.574 -1.909 1.00 93.75 86 GLU A O 1
ATOM 696 N N . LEU A 1 87 ? 5.074 -4.672 -0.585 1.00 93.00 87 LEU A N 1
ATOM 697 C CA . LEU A 1 87 ? 4.210 -4.242 -1.683 1.00 93.00 87 LEU A CA 1
ATOM 698 C C . LEU A 1 87 ? 4.873 -3.160 -2.545 1.00 93.00 87 LEU A C 1
ATOM 700 O O . LEU A 1 87 ? 4.877 -3.287 -3.768 1.00 93.00 87 LEU A O 1
ATOM 704 N N . THR A 1 88 ? 5.469 -2.132 -1.933 1.00 93.88 88 THR A N 1
ATOM 705 C CA . THR A 1 88 ? 6.199 -1.090 -2.676 1.00 93.88 88 THR A CA 1
ATOM 706 C C . THR A 1 88 ? 7.459 -1.640 -3.341 1.00 93.88 88 THR A C 1
ATOM 708 O O . THR A 1 88 ? 7.768 -1.281 -4.475 1.00 93.88 88 THR A O 1
ATOM 711 N N . THR A 1 89 ? 8.149 -2.566 -2.669 1.00 93.06 89 THR A N 1
ATOM 712 C CA . THR A 1 89 ? 9.333 -3.246 -3.213 1.00 93.06 89 THR A CA 1
ATOM 713 C C . THR A 1 89 ? 8.968 -4.101 -4.422 1.00 93.06 89 THR A C 1
ATOM 715 O O . THR A 1 89 ? 9.649 -4.038 -5.437 1.00 93.06 89 THR A O 1
ATOM 718 N N . ALA A 1 90 ? 7.870 -4.859 -4.354 1.00 91.56 90 ALA A N 1
ATOM 719 C CA . ALA A 1 90 ? 7.387 -5.664 -5.472 1.00 91.56 90 ALA A CA 1
ATOM 720 C C . ALA A 1 90 ? 7.000 -4.794 -6.678 1.00 91.56 90 ALA A C 1
ATOM 722 O O . ALA A 1 90 ? 7.350 -5.133 -7.802 1.00 91.56 90 ALA A O 1
ATOM 723 N N . PHE A 1 91 ? 6.336 -3.655 -6.452 1.00 91.31 91 PHE A N 1
ATOM 724 C CA . PHE A 1 91 ? 5.980 -2.718 -7.522 1.00 91.31 91 PHE A CA 1
ATOM 725 C C . PHE A 1 91 ? 7.209 -2.185 -8.272 1.00 91.31 91 PHE A C 1
ATOM 727 O O . PHE A 1 91 ? 7.235 -2.194 -9.502 1.00 91.31 91 PHE A O 1
ATOM 734 N N . ILE A 1 92 ? 8.239 -1.752 -7.538 1.00 92.19 92 ILE A N 1
ATOM 735 C CA . ILE A 1 92 ? 9.492 -1.280 -8.139 1.00 92.19 92 ILE A CA 1
ATOM 736 C C . ILE A 1 92 ? 10.273 -2.432 -8.771 1.00 92.19 92 ILE A C 1
ATOM 738 O O . ILE A 1 92 ? 10.801 -2.270 -9.864 1.00 92.19 92 ILE A O 1
ATOM 742 N N . GLY A 1 93 ? 10.286 -3.617 -8.161 1.00 91.56 93 GLY A N 1
ATOM 743 C CA . GLY A 1 93 ? 10.915 -4.798 -8.753 1.00 91.56 93 GLY A CA 1
ATOM 744 C C . GLY A 1 93 ? 10.315 -5.170 -10.113 1.00 91.56 93 GLY A C 1
ATOM 745 O O . GLY A 1 93 ? 11.049 -5.552 -11.023 1.00 91.56 93 GLY A O 1
ATOM 746 N N . SER A 1 94 ? 9.000 -4.999 -10.294 1.00 89.56 94 SER A N 1
ATOM 747 C CA . SER A 1 94 ? 8.351 -5.179 -11.599 1.00 89.56 94 SER A CA 1
ATOM 748 C C . SER A 1 94 ? 8.828 -4.160 -12.636 1.00 89.56 94 SER A C 1
ATOM 750 O O . SER A 1 94 ? 9.078 -4.545 -13.777 1.00 89.56 94 SER A O 1
ATOM 752 N N . TYR A 1 95 ? 9.002 -2.892 -12.245 1.00 89.56 95 TYR A N 1
ATOM 753 C CA . TYR A 1 95 ? 9.615 -1.877 -13.108 1.00 89.56 95 TYR A CA 1
ATOM 754 C C . TYR A 1 95 ? 11.043 -2.262 -13.498 1.00 89.56 95 TYR A C 1
ATOM 756 O O . TYR A 1 95 ? 11.393 -2.233 -14.671 1.00 89.56 95 TYR A O 1
ATOM 764 N N . GLU A 1 96 ? 11.867 -2.648 -12.525 1.00 91.56 96 GLU A N 1
ATOM 765 C CA . GLU A 1 96 ? 13.277 -2.955 -12.770 1.00 91.56 96 GLU A CA 1
ATOM 766 C C . GLU A 1 96 ? 13.440 -4.170 -13.679 1.00 91.56 96 GLU A C 1
ATOM 768 O O . GLU A 1 96 ? 14.264 -4.157 -14.591 1.00 91.56 96 GLU A O 1
ATOM 773 N N . LYS A 1 97 ? 12.609 -5.200 -13.484 1.00 90.19 97 LYS A N 1
ATOM 774 C CA . LYS A 1 97 ? 12.547 -6.345 -14.392 1.00 90.19 97 LYS A CA 1
ATOM 775 C C . LYS A 1 97 ? 12.168 -5.905 -15.807 1.00 90.19 97 LYS A C 1
ATOM 777 O O . LYS A 1 97 ? 12.863 -6.265 -16.749 1.00 90.19 97 LYS A O 1
ATOM 782 N N . PHE A 1 98 ? 11.117 -5.098 -15.944 1.00 88.12 98 PHE A N 1
ATOM 783 C CA . PHE A 1 98 ? 10.686 -4.580 -17.241 1.00 88.12 98 PHE A CA 1
ATOM 784 C C . PHE A 1 98 ? 11.788 -3.762 -17.931 1.00 88.12 98 PHE A C 1
ATOM 786 O O . PHE A 1 98 ? 12.071 -3.991 -19.101 1.00 88.12 98 PHE A O 1
ATOM 793 N N . GLN A 1 99 ? 12.463 -2.861 -17.212 1.00 90.19 99 GLN A N 1
ATOM 794 C CA . GLN A 1 99 ? 13.541 -2.043 -17.772 1.00 90.19 99 GLN A CA 1
ATOM 795 C C . GLN A 1 99 ? 14.743 -2.889 -18.214 1.00 90.19 99 GLN A C 1
ATOM 797 O O . GLN A 1 99 ? 15.394 -2.557 -19.199 1.00 90.19 99 GLN A O 1
ATOM 802 N N . ASN A 1 100 ? 15.045 -3.983 -17.510 1.00 90.25 100 ASN A N 1
ATOM 803 C CA . ASN A 1 100 ? 16.103 -4.906 -17.925 1.00 90.25 100 ASN A CA 1
ATOM 804 C C . ASN A 1 100 ? 15.743 -5.645 -19.222 1.00 90.25 100 ASN A C 1
ATOM 806 O O . ASN A 1 100 ? 16.612 -5.829 -20.074 1.00 90.25 100 ASN A O 1
ATOM 810 N N . ASP A 1 101 ? 14.476 -6.034 -19.380 1.00 91.00 101 ASP A N 1
ATOM 811 C CA . ASP A 1 101 ? 13.977 -6.689 -20.593 1.00 91.00 101 ASP A CA 1
ATOM 812 C C . ASP A 1 101 ? 13.878 -5.694 -21.774 1.00 91.00 101 ASP A C 1
ATOM 814 O O . ASP A 1 101 ? 14.111 -6.071 -22.925 1.00 91.00 101 ASP A O 1
ATOM 818 N N . PHE A 1 102 ? 13.608 -4.410 -21.493 1.00 89.75 102 PHE A N 1
ATOM 819 C CA . PHE A 1 102 ? 13.439 -3.335 -22.483 1.00 89.75 102 PHE A CA 1
ATOM 820 C C . PHE A 1 102 ? 14.263 -2.070 -22.137 1.00 89.75 102 PHE A C 1
ATOM 822 O O . PHE A 1 102 ? 13.704 -1.029 -21.791 1.00 89.75 102 PHE A O 1
ATOM 829 N N . PRO A 1 103 ? 15.606 -2.091 -22.279 1.00 88.06 103 PRO A N 1
ATOM 830 C CA . PRO A 1 103 ? 16.488 -1.027 -21.773 1.00 88.06 103 PRO A CA 1
ATOM 831 C C . PRO A 1 103 ? 16.299 0.342 -22.428 1.00 88.06 103 PRO A C 1
ATOM 833 O O . PRO A 1 103 ? 16.634 1.364 -21.831 1.00 88.06 103 PRO A O 1
ATOM 836 N N . ASN A 1 104 ? 15.800 0.352 -23.664 1.00 86.69 104 ASN A N 1
ATOM 837 C CA . ASN A 1 104 ? 15.611 1.562 -24.459 1.00 86.69 104 ASN A CA 1
ATOM 838 C C . ASN A 1 104 ? 14.226 2.188 -24.267 1.00 86.69 104 ASN A C 1
ATOM 840 O O . ASN A 1 104 ? 14.005 3.307 -24.732 1.00 86.69 104 ASN A O 1
ATOM 844 N N . ASP A 1 105 ? 13.306 1.489 -23.598 1.00 79.75 105 ASP A N 1
ATOM 845 C CA . ASP A 1 105 ? 11.973 2.014 -23.350 1.00 79.75 105 ASP A CA 1
ATOM 846 C C . ASP A 1 105 ? 12.024 3.035 -22.218 1.00 79.75 105 ASP A C 1
ATOM 848 O O . ASP A 1 105 ? 12.625 2.828 -21.161 1.00 79.75 105 ASP A O 1
ATOM 852 N N . THR A 1 106 ? 11.377 4.172 -22.456 1.00 73.81 106 THR A N 1
ATOM 853 C CA . THR A 1 106 ? 11.205 5.230 -21.466 1.00 73.81 106 THR A CA 1
ATOM 854 C C . THR A 1 106 ? 9.728 5.341 -21.151 1.00 73.81 106 THR A C 1
ATOM 856 O O . THR A 1 106 ? 8.954 5.887 -21.938 1.00 73.81 106 THR A O 1
ATOM 859 N N . PHE A 1 107 ? 9.338 4.813 -19.999 1.00 72.44 107 PHE A N 1
ATOM 860 C CA . PHE A 1 107 ? 7.956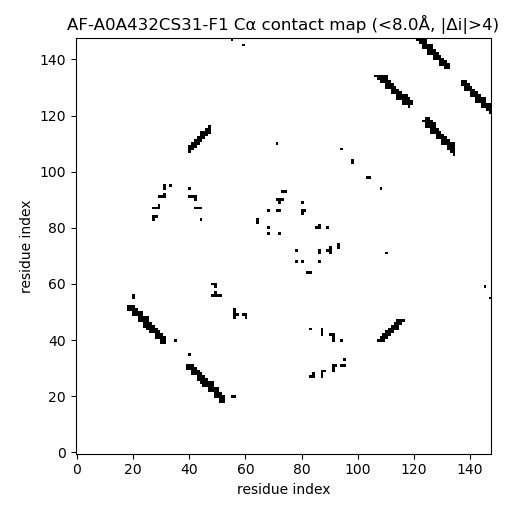 4.807 -19.552 1.00 72.44 107 PHE A CA 1
ATOM 861 C C . PHE A 1 107 ? 7.850 5.445 -18.168 1.00 72.44 107 PHE A C 1
ATOM 863 O O . PHE A 1 107 ? 8.697 5.225 -17.301 1.00 72.44 107 PHE A O 1
ATOM 870 N N . GLY A 1 108 ? 6.826 6.276 -17.965 1.00 73.69 108 GLY A N 1
ATOM 871 C CA . GLY A 1 108 ? 6.610 6.956 -16.691 1.00 73.69 108 GLY A CA 1
ATOM 872 C C . GLY A 1 108 ? 6.112 5.967 -15.651 1.00 73.69 108 GLY A C 1
ATOM 873 O O . GLY A 1 108 ? 4.922 5.704 -15.612 1.00 73.69 108 GLY A O 1
ATOM 874 N N . TRP A 1 109 ? 6.998 5.411 -14.826 1.00 84.75 109 TRP A N 1
ATOM 875 C CA . TRP A 1 109 ? 6.623 4.410 -13.830 1.00 84.75 109 TRP A CA 1
ATOM 876 C C . TRP A 1 109 ? 6.523 5.006 -12.426 1.00 84.75 109 TRP A C 1
ATOM 878 O O . TRP A 1 109 ? 7.467 4.956 -11.639 1.00 84.75 109 TRP A O 1
ATOM 888 N N . GLU A 1 110 ? 5.373 5.592 -12.107 1.00 87.56 110 GLU A N 1
ATOM 889 C CA . GLU A 1 110 ? 5.143 6.249 -10.820 1.00 87.56 110 GLU A CA 1
ATOM 890 C C . GLU A 1 110 ? 3.742 5.952 -10.285 1.00 87.56 110 GLU A C 1
ATOM 892 O O . GLU A 1 110 ? 2.767 5.884 -11.042 1.00 87.56 110 GLU A O 1
ATOM 897 N N . ALA A 1 111 ? 3.663 5.737 -8.972 1.00 88.62 111 ALA A N 1
ATOM 898 C CA . ALA A 1 111 ? 2.414 5.496 -8.268 1.00 88.62 111 ALA A CA 1
ATOM 899 C C . ALA A 1 111 ? 2.396 6.233 -6.927 1.00 88.62 111 ALA A C 1
ATOM 901 O O . ALA A 1 111 ? 3.247 6.014 -6.065 1.00 88.62 111 ALA A O 1
ATOM 902 N N . GLN A 1 112 ? 1.385 7.063 -6.707 1.00 91.50 112 GLN A N 1
ATOM 903 C CA . GLN A 1 112 ? 1.142 7.685 -5.413 1.00 91.50 112 GLN A CA 1
ATOM 904 C C . GLN A 1 112 ? -0.222 7.254 -4.900 1.00 91.50 112 GLN A C 1
ATOM 906 O O . GLN A 1 112 ? -1.219 7.417 -5.594 1.00 91.50 112 GLN A O 1
ATOM 911 N N . VAL A 1 113 ? -0.278 6.728 -3.677 1.00 91.38 113 VAL A N 1
ATOM 912 C CA . VAL A 1 113 ? -1.530 6.348 -3.025 1.00 91.38 113 VAL A CA 1
ATOM 913 C C . VAL A 1 113 ? -1.638 7.009 -1.661 1.00 91.38 113 VAL A C 1
ATOM 915 O O . VAL A 1 113 ? -0.784 6.833 -0.793 1.00 91.38 113 VAL A O 1
ATOM 918 N N . GLU A 1 114 ? -2.722 7.747 -1.457 1.00 92.62 114 GLU A N 1
ATOM 919 C CA . GLU A 1 114 ? -3.089 8.333 -0.177 1.00 92.62 114 GLU A CA 1
ATOM 920 C C . GLU A 1 114 ? -4.430 7.765 0.286 1.00 92.62 114 GLU A C 1
ATOM 922 O O . GLU A 1 114 ? -5.486 8.003 -0.308 1.00 92.62 114 GLU A O 1
ATOM 927 N N . GLU A 1 115 ? -4.380 7.024 1.386 1.00 89.19 115 GLU A N 1
ATOM 928 C CA . GLU A 1 115 ? -5.560 6.596 2.122 1.00 89.19 115 GLU A CA 1
ATOM 929 C C . GLU A 1 115 ? -5.870 7.636 3.198 1.00 89.19 115 GLU A C 1
ATOM 931 O O . GLU A 1 115 ? -4.982 8.112 3.902 1.00 89.19 115 GLU A O 1
ATOM 936 N N . SER A 1 116 ? -7.139 8.004 3.358 1.00 90.06 116 SER A N 1
ATOM 937 C CA . SER A 1 116 ? -7.550 8.969 4.381 1.00 90.06 116 SER A CA 1
ATOM 938 C C . SER A 1 116 ? -8.884 8.602 5.012 1.00 90.06 116 SER A C 1
ATOM 940 O O . SER A 1 116 ? -9.820 8.182 4.330 1.00 90.06 116 SER A O 1
ATOM 942 N N . ILE A 1 117 ? -8.994 8.816 6.323 1.00 89.50 117 ILE A N 1
ATOM 943 C CA . ILE A 1 117 ? -10.257 8.657 7.047 1.00 89.50 117 ILE A CA 1
ATOM 944 C C . ILE A 1 117 ? -11.091 9.924 6.854 1.00 89.50 117 ILE A C 1
ATOM 946 O O . ILE A 1 117 ? -10.639 11.024 7.174 1.00 89.50 117 ILE A O 1
ATOM 950 N N . LYS A 1 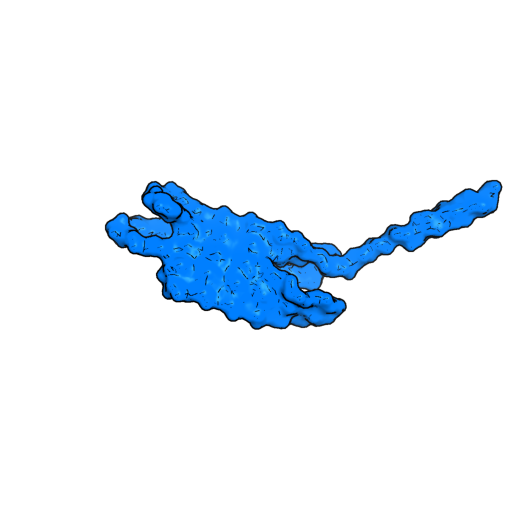118 ? -12.299 9.787 6.298 1.00 89.69 118 LYS A N 1
ATOM 951 C CA . LYS A 1 118 ? -13.227 10.914 6.079 1.00 89.69 118 LYS A CA 1
ATOM 952 C C . LYS A 1 118 ? -14.286 11.033 7.156 1.00 89.69 118 LYS A C 1
ATOM 954 O O . LYS A 1 118 ? -14.759 12.133 7.416 1.00 89.69 118 LYS A O 1
ATOM 959 N N . TYR A 1 119 ? -14.657 9.915 7.764 1.00 85.19 119 TYR A N 1
ATOM 960 C CA . TYR A 1 119 ? -15.649 9.876 8.825 1.00 85.19 119 TYR A CA 1
ATOM 961 C C . TYR A 1 119 ? -15.385 8.680 9.739 1.00 85.19 119 TYR A C 1
ATOM 963 O O . TYR A 1 119 ? -15.043 7.601 9.250 1.00 85.19 119 TYR A O 1
ATOM 971 N N . LYS A 1 120 ? -15.551 8.890 11.046 1.00 84.56 120 LYS A N 1
ATOM 972 C CA . LYS A 1 120 ? -15.455 7.879 12.103 1.00 84.56 120 LYS A CA 1
ATOM 973 C C . LYS A 1 120 ? -16.654 8.059 13.033 1.00 84.56 120 LYS A C 1
ATOM 975 O O . LYS A 1 120 ? -16.854 9.155 13.552 1.00 84.56 120 LYS A O 1
ATOM 980 N N . SER A 1 121 ? -17.412 6.996 13.253 1.00 83.81 121 SER A N 1
ATOM 981 C CA . SER A 1 121 ? -18.349 6.856 14.371 1.00 83.81 121 SER A CA 1
ATOM 982 C C . SER A 1 121 ? -18.063 5.551 15.115 1.00 83.81 121 SER A C 1
ATOM 984 O O . SER A 1 121 ? -17.100 4.860 14.788 1.00 83.81 121 SER A O 1
ATOM 986 N N . GLU A 1 122 ? -18.889 5.210 16.103 1.00 77.62 122 GLU A N 1
ATOM 987 C CA . GLU A 1 122 ? -18.755 3.956 16.857 1.00 77.62 122 GLU A CA 1
ATOM 988 C C . GLU A 1 122 ? -18.822 2.712 15.956 1.00 77.62 122 GLU A C 1
ATOM 990 O O . GLU A 1 122 ? -18.082 1.764 16.185 1.00 77.62 122 GLU A O 1
ATOM 995 N N . ASN A 1 123 ? -19.646 2.742 14.900 1.00 81.88 123 ASN A N 1
ATOM 996 C CA . ASN A 1 123 ? -19.931 1.564 14.065 1.00 81.88 123 ASN A CA 1
ATOM 997 C C . ASN A 1 123 ? -19.542 1.736 12.585 1.00 81.88 123 ASN A C 1
ATOM 999 O O . ASN A 1 123 ? -19.659 0.796 11.799 1.00 81.88 123 ASN A O 1
ATOM 1003 N N . ILE A 1 124 ? -19.152 2.944 12.157 1.00 82.88 124 ILE A N 1
ATOM 1004 C CA . ILE A 1 124 ? -18.909 3.252 10.741 1.00 82.88 124 ILE A CA 1
ATOM 1005 C C . ILE A 1 124 ? -17.565 3.950 10.574 1.00 82.88 124 ILE A C 1
ATOM 1007 O O . ILE A 1 124 ? -17.317 5.013 11.148 1.00 82.88 124 ILE A O 1
ATOM 1011 N N . LEU A 1 125 ? -16.742 3.400 9.681 1.00 85.44 125 LEU A N 1
ATOM 1012 C CA . LEU A 1 125 ? -15.535 4.040 9.179 1.00 85.44 125 LEU A CA 1
ATOM 1013 C C . LEU A 1 125 ? -15.658 4.296 7.675 1.00 85.44 125 LEU A C 1
ATOM 1015 O O . LEU A 1 125 ? -15.876 3.378 6.884 1.00 85.44 125 LEU A O 1
ATOM 1019 N N . ASN A 1 126 ? -15.479 5.551 7.267 1.00 84.31 126 ASN A N 1
ATOM 1020 C CA . ASN A 1 126 ? -15.400 5.928 5.860 1.00 84.31 126 ASN A CA 1
ATOM 1021 C C . ASN A 1 126 ? -13.945 6.196 5.476 1.00 84.31 126 ASN A C 1
ATOM 1023 O O . ASN A 1 126 ? -13.320 7.120 6.011 1.00 84.31 126 ASN A O 1
ATOM 1027 N N . TYR A 1 127 ? -13.441 5.410 4.528 1.00 82.88 127 TYR A N 1
ATOM 1028 C CA . TYR A 1 127 ? -12.118 5.590 3.948 1.00 82.88 127 TYR A CA 1
ATOM 1029 C C . TYR A 1 127 ? -12.231 6.146 2.525 1.00 82.88 127 TYR A C 1
ATOM 1031 O O . TYR A 1 127 ? -13.092 5.759 1.726 1.00 82.88 127 TYR A O 1
ATOM 1039 N N . LYS A 1 128 ? -11.326 7.066 2.197 1.00 84.06 128 LYS A N 1
ATOM 1040 C CA . LYS A 1 128 ? -11.112 7.555 0.838 1.00 84.06 128 LYS A CA 1
ATOM 1041 C C . LYS A 1 128 ? -9.712 7.157 0.400 1.00 84.06 128 LYS A C 1
ATOM 1043 O O . LYS A 1 128 ? -8.744 7.626 0.996 1.00 84.06 128 LYS A O 1
ATOM 1048 N N . SER A 1 129 ? -9.662 6.392 -0.681 1.00 82.12 129 SER A N 1
ATOM 1049 C CA . SER A 1 129 ? -8.449 6.056 -1.412 1.00 82.12 129 SER A CA 1
ATOM 1050 C C . SER A 1 129 ? -8.305 7.007 -2.597 1.00 82.12 129 SER A C 1
ATOM 1052 O O . SER A 1 129 ? -9.230 7.165 -3.408 1.00 82.12 129 SER A O 1
ATOM 1054 N N . MET A 1 130 ? -7.173 7.693 -2.674 1.00 78.50 130 MET A N 1
ATOM 1055 C CA . MET A 1 130 ? -6.761 8.458 -3.845 1.00 78.50 130 MET A CA 1
ATOM 1056 C C . MET A 1 130 ? -5.489 7.827 -4.379 1.00 78.50 130 MET A C 1
ATOM 1058 O O . MET A 1 130 ? -4.509 7.744 -3.648 1.00 78.50 130 MET A O 1
ATOM 1062 N N . SER A 1 131 ? -5.507 7.391 -5.635 1.00 77.56 131 SER A N 1
ATOM 1063 C CA . SER A 1 131 ? -4.317 6.865 -6.292 1.00 77.56 131 SER A CA 1
ATOM 1064 C C . SER A 1 131 ? -4.094 7.530 -7.639 1.00 77.56 131 SER A C 1
ATOM 1066 O O . SER A 1 131 ? -5.016 7.582 -8.458 1.00 77.56 131 SER A O 1
ATOM 1068 N N . ASP A 1 132 ? -2.868 7.971 -7.867 1.00 74.75 132 ASP A N 1
ATOM 1069 C CA . ASP A 1 132 ? -2.377 8.479 -9.140 1.00 74.75 132 ASP A CA 1
ATOM 1070 C C . ASP A 1 132 ? -1.357 7.481 -9.698 1.00 74.75 132 ASP A C 1
ATOM 1072 O O . ASP A 1 132 ? -0.374 7.168 -9.023 1.00 74.75 132 ASP A O 1
ATOM 1076 N N . HIS A 1 133 ? -1.631 6.924 -10.880 1.00 71.69 133 HIS A N 1
ATOM 1077 C CA . HIS A 1 133 ? -0.738 5.999 -11.577 1.00 71.69 133 HIS A CA 1
ATOM 1078 C C . HIS A 1 133 ? -0.330 6.603 -12.916 1.00 71.69 133 HIS A C 1
ATOM 1080 O O . HIS A 1 133 ? -1.061 6.510 -13.910 1.00 71.69 133 HIS A O 1
ATOM 1086 N N . GLN A 1 134 ? 0.878 7.157 -12.959 1.00 58.91 134 GLN A N 1
ATOM 1087 C CA . GLN A 1 134 ? 1.405 7.794 -14.159 1.00 58.91 134 GLN A CA 1
ATOM 1088 C C . GLN A 1 134 ? 1.705 6.773 -15.264 1.00 58.91 134 GLN A C 1
ATOM 1090 O O . GLN A 1 134 ? 1.513 7.075 -16.439 1.00 58.91 134 GLN A O 1
ATOM 1095 N N . SER A 1 135 ? 2.045 5.538 -14.881 1.00 59.16 135 SER A N 1
ATOM 1096 C CA . SER A 1 135 ? 2.223 4.393 -15.780 1.00 59.16 135 SER A CA 1
ATOM 1097 C C . SER A 1 135 ? 1.029 4.194 -16.708 1.00 59.16 135 SER A C 1
ATOM 1099 O O . SER A 1 135 ? 1.168 4.059 -17.916 1.00 59.16 135 SER A O 1
ATOM 1101 N N . PHE A 1 136 ? -0.182 4.211 -16.162 1.00 54.25 136 PHE A N 1
ATOM 1102 C CA . PHE A 1 136 ? -1.383 3.910 -16.940 1.00 54.25 136 PHE A CA 1
ATOM 1103 C C . PHE A 1 136 ? -2.108 5.166 -17.428 1.00 54.25 136 PHE A C 1
ATOM 1105 O O . PHE A 1 136 ? -3.070 5.048 -18.181 1.00 54.25 136 PHE A O 1
ATOM 1112 N N . GLY A 1 137 ? -1.675 6.362 -17.009 1.00 52.22 137 GLY A N 1
ATOM 1113 C CA . GLY A 1 137 ? -2.436 7.597 -17.207 1.00 52.22 137 GLY A CA 1
ATOM 1114 C C . GLY A 1 137 ? -3.793 7.572 -16.492 1.00 52.22 137 GLY A C 1
ATOM 1115 O O . GLY A 1 137 ? -4.748 8.186 -16.964 1.00 52.22 137 GLY A O 1
ATOM 1116 N N . LEU A 1 138 ? -3.906 6.823 -15.386 1.00 48.38 138 LEU A N 1
ATOM 1117 C CA . LEU A 1 138 ? -5.170 6.585 -14.684 1.00 48.38 138 LEU A CA 1
ATOM 1118 C C . LEU A 1 138 ? -5.122 7.169 -13.271 1.00 48.38 138 LEU A C 1
ATOM 1120 O O . LEU A 1 138 ? -4.359 6.717 -12.417 1.00 48.38 138 LEU A O 1
ATOM 1124 N N . ILE A 1 139 ? -6.009 8.131 -13.014 1.00 54.72 139 ILE A N 1
ATOM 1125 C CA . ILE A 1 139 ? -6.314 8.617 -11.668 1.00 54.72 139 ILE A CA 1
ATOM 1126 C C . ILE A 1 139 ? -7.533 7.844 -11.169 1.00 54.72 139 ILE A C 1
ATOM 1128 O O . ILE A 1 139 ? -8.624 7.955 -11.733 1.00 54.72 139 ILE A O 1
ATOM 1132 N N . TYR A 1 140 ? -7.370 7.088 -10.085 1.00 56.62 140 TYR A N 1
ATOM 1133 C CA . TYR A 1 140 ? -8.481 6.405 -9.428 1.00 56.62 140 TYR A CA 1
ATOM 1134 C C . TYR A 1 140 ? -8.806 7.082 -8.098 1.00 56.62 140 TYR A C 1
ATOM 1136 O O . TYR A 1 140 ? -7.946 7.270 -7.237 1.00 56.62 140 TYR A O 1
ATOM 1144 N N . SER A 1 141 ? -10.085 7.408 -7.900 1.00 51.28 141 SER A N 1
ATOM 1145 C CA . SER A 1 141 ? -10.618 7.756 -6.584 1.00 51.28 141 SER A CA 1
ATOM 1146 C C . SER A 1 141 ? -11.654 6.723 -6.181 1.00 51.28 141 SER A C 1
ATOM 1148 O O . SER A 1 141 ? -12.685 6.582 -6.836 1.00 51.28 141 SER A O 1
ATOM 1150 N N . ASN A 1 142 ? -11.376 6.008 -5.093 1.00 59.47 142 ASN A N 1
ATOM 1151 C CA . ASN A 1 142 ? -12.263 4.984 -4.566 1.00 59.47 142 ASN A CA 1
ATOM 1152 C C . ASN A 1 142 ? -12.750 5.388 -3.170 1.00 59.47 142 ASN A C 1
ATOM 1154 O O . ASN A 1 142 ? -11.978 5.862 -2.334 1.00 59.47 142 ASN A O 1
ATOM 1158 N N . ARG A 1 143 ? -14.049 5.224 -2.918 1.00 56.72 143 ARG A N 1
ATOM 1159 C CA . ARG A 1 143 ? -14.654 5.421 -1.596 1.00 56.72 143 ARG A CA 1
ATOM 1160 C C . ARG A 1 143 ? -15.171 4.087 -1.110 1.00 56.72 143 ARG A C 1
ATOM 1162 O O . ARG A 1 143 ? -15.839 3.386 -1.865 1.00 56.72 143 ARG A O 1
ATOM 1169 N N . GLY A 1 144 ? -14.918 3.769 0.151 1.00 60.62 144 GLY A N 1
ATOM 1170 C CA . GLY A 1 144 ? -15.559 2.618 0.757 1.00 60.62 144 GLY A CA 1
ATOM 1171 C C . GLY A 1 144 ? -15.937 2.836 2.208 1.00 60.62 144 GLY A C 1
ATOM 1172 O O . GLY A 1 144 ? -15.472 3.748 2.895 1.00 60.62 144 GLY A O 1
ATOM 1173 N N . LEU A 1 145 ? -16.853 1.978 2.634 1.00 53.03 145 LEU A N 1
ATOM 1174 C CA . LEU A 1 145 ? -17.405 1.935 3.974 1.00 53.03 145 LEU A CA 1
ATOM 1175 C C . LEU A 1 145 ? -16.961 0.626 4.615 1.00 53.03 145 LEU A C 1
ATOM 1177 O O . LEU A 1 145 ? -17.115 -0.445 4.025 1.00 53.03 145 LEU A O 1
ATOM 1181 N N . LEU A 1 146 ? -16.394 0.727 5.810 1.00 62.19 146 LEU A N 1
ATOM 1182 C CA . LEU A 1 146 ? -16.095 -0.410 6.666 1.00 62.19 146 LEU A CA 1
ATOM 1183 C C . LEU A 1 146 ? -17.040 -0.344 7.865 1.00 62.19 146 LEU A C 1
ATOM 1185 O O . LEU A 1 146 ? -17.106 0.683 8.544 1.00 62.19 146 LEU A O 1
ATOM 1189 N N . GLY A 1 147 ? -17.787 -1.426 8.086 1.00 55.91 147 GLY A N 1
ATOM 1190 C CA . GLY A 1 147 ? -18.449 -1.661 9.367 1.00 55.91 147 GLY A CA 1
ATOM 1191 C C . GLY A 1 147 ? -17.388 -2.064 10.384 1.00 55.91 147 GLY A C 1
ATOM 1192 O O . GLY A 1 147 ? -16.535 -2.896 10.057 1.00 55.91 147 GLY A O 1
ATOM 1193 N N . ILE A 1 148 ? -17.407 -1.415 11.547 1.00 55.50 148 ILE A N 1
ATOM 1194 C CA . ILE A 1 148 ? -16.498 -1.691 12.668 1.00 55.50 148 ILE A CA 1
ATOM 1195 C C . ILE A 1 148 ? -17.178 -2.661 13.629 1.00 55.50 148 ILE A C 1
ATOM 1197 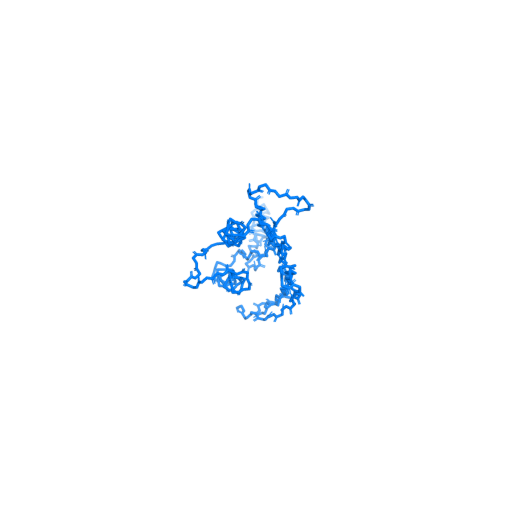O O . ILE A 1 148 ? -18.400 -2.494 13.838 1.00 55.50 148 ILE A O 1
#

Foldseek 3Di:
DVVVVVVVVVVVVPPPPPLDKDWDWDKAKDFAPDDDDPPGAMEIETDTQIDNNVVVRVVVQVVVVVVVLVVQQDDDDDSPDPDPNSSRVNSNVVVVVVCVVPVPDDARRYKYWYKDWPDDDPFKTKIWIWMDGRRVNDTDIDIDIDTD

Sequence (148 aa):
MKYIVLFSLILFSITRCSNELVFEYQNFVTTTTLHCKKPCPTISLKIPIAKELPIAADSINKKVFSVLKKIIYFGEKPYTASNYKELTTAFIGSYEKFQNDFPNDTFGWEAQVEESIKYKSENILNYKSMSDHQSFGLIYSNRGLLGI

Solvent-accessible surface area (backbone atoms only — not comparable to full-atom values): 8684 Å² total; per-residue (Å²): 115,75,67,60,57,54,50,52,59,57,65,66,69,70,74,68,79,77,86,48,82,41,71,48,80,46,77,45,74,37,63,60,88,68,94,64,72,82,83,59,45,34,34,38,38,37,41,63,42,51,36,85,38,69,70,60,19,50,53,50,47,53,50,53,50,57,52,48,52,69,72,62,62,62,78,76,83,75,84,78,56,87,48,72,65,46,41,40,47,48,40,42,49,41,50,55,53,49,40,68,77,38,75,84,65,86,73,60,52,36,38,42,34,42,46,43,80,78,46,79,59,93,51,43,37,32,40,37,41,42,33,43,30,57,60,78,74,46,77,48,79,49,77,50,76,43,80,98

Radius of gyration: 21.74 Å; Cα contacts (8 Å, |Δi|>4): 215; chains: 1; bounding box: 40×30×82 Å

Nearest PDB structures (foldseek):
  8uu7-assembly1_w  TM=5.514E-01  e=1.138E-01  Listeria innocua
  4blq-assembly1_E  TM=4.826E-01  e=2.475E-01  Pseudomonas phage phi8
  6qbz-assembly1_A  TM=4.396E-01  e=2.961E-01  Staphylococcus aureus

Mean predicted aligned error: 9.31 Å

Secondary structure (DSSP, 8-state):
-HHHHHHHHHHGGG-------EEEEEEEEEE-SS--PSSP-EEEEEEEEEESSHHHHHHHHHHHHHHHHHHH--SSSS----SHHHHHHHHHHHHHHHHHH-TT-----EEEEEEEEEEE-SSEEEEEEEEEETTTTEEEEEEEEEE-

pLDDT: mean 81.3, std 13.78, range [48.38, 97.25]

Organism: NCBI:txid2497483